Protein AF-A0A177N459-F1 (afdb_monomer_lite)

pLDDT: mean 89.81, std 9.12, range [58.53, 97.75]

InterPro domains:
  IPR005368 UPF0175 [PF03683] (1-63)

Structure (mmCIF, N/CA/C/O backbone):
data_AF-A0A177N459-F1
#
_entry.id   AF-A0A177N459-F1
#
loop_
_atom_site.group_PDB
_atom_site.id
_atom_site.type_symbol
_atom_site.label_atom_id
_atom_site.label_alt_id
_atom_site.label_comp_id
_atom_site.label_asym_id
_atom_site.label_entity_id
_atom_site.label_seq_id
_atom_site.pdbx_PDB_ins_code
_atom_site.Cartn_x
_atom_site.Cartn_y
_atom_site.Cartn_z
_atom_site.occupancy
_atom_site.B_iso_or_equiv
_atom_site.auth_seq_id
_atom_site.auth_comp_id
_atom_site.auth_asym_id
_atom_site.auth_atom_id
_atom_site.pdbx_PDB_model_num
ATOM 1 N N . MET A 1 1 ? 20.987 -2.378 -10.166 1.00 71.12 1 MET A N 1
ATOM 2 C CA . MET A 1 1 ? 19.787 -1.532 -10.001 1.00 71.12 1 MET A CA 1
ATOM 3 C C . MET A 1 1 ? 19.862 -0.432 -11.048 1.00 71.12 1 MET A C 1
ATOM 5 O O . MET A 1 1 ? 20.875 0.254 -11.086 1.00 71.12 1 MET A O 1
ATOM 9 N N . ASN A 1 2 ? 18.882 -0.339 -11.947 1.00 93.25 2 ASN A N 1
ATOM 10 C CA . ASN A 1 2 ? 18.766 0.739 -12.940 1.00 93.25 2 ASN A CA 1
ATOM 11 C C . ASN A 1 2 ? 17.698 1.763 -12.495 1.00 93.25 2 ASN A C 1
ATOM 13 O O . ASN A 1 2 ? 16.992 1.524 -11.513 1.00 93.25 2 ASN A O 1
ATOM 17 N N . ALA A 1 3 ? 17.582 2.892 -13.199 1.00 93.50 3 ALA A N 1
ATOM 18 C CA . ALA A 1 3 ? 16.656 3.968 -12.833 1.00 93.50 3 ALA A CA 1
ATOM 19 C C . ALA A 1 3 ? 15.188 3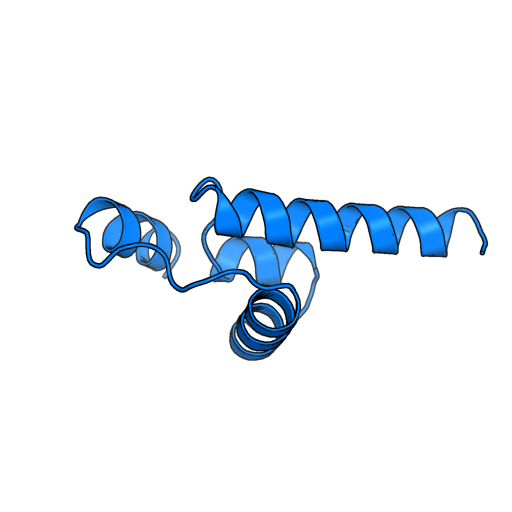.506 -12.761 1.00 93.50 3 ALA A C 1
ATOM 21 O O . ALA A 1 3 ? 14.484 3.866 -11.823 1.00 93.50 3 ALA A O 1
ATOM 22 N N . GLU A 1 4 ? 14.757 2.659 -13.697 1.00 93.00 4 GLU A N 1
ATOM 23 C CA . GLU A 1 4 ? 13.398 2.102 -13.736 1.00 93.00 4 GLU A CA 1
ATOM 24 C C . GLU A 1 4 ? 13.117 1.220 -12.514 1.00 93.00 4 GLU A C 1
ATOM 26 O O . GLU A 1 4 ? 12.180 1.478 -11.766 1.00 93.00 4 GLU A O 1
ATOM 31 N N . SER A 1 5 ? 14.001 0.260 -12.220 1.00 93.50 5 SER A N 1
ATOM 32 C CA . SER A 1 5 ? 13.869 -0.614 -11.045 1.00 93.50 5 SER A CA 1
ATOM 33 C C . SER A 1 5 ? 13.882 0.157 -9.722 1.00 93.50 5 SER A C 1
ATOM 35 O O . SER A 1 5 ? 13.236 -0.253 -8.759 1.00 93.50 5 SER A O 1
ATOM 37 N N . PHE A 1 6 ? 14.597 1.286 -9.662 1.00 95.62 6 PHE A N 1
ATOM 38 C CA . PHE A 1 6 ? 14.597 2.153 -8.488 1.00 95.62 6 PHE A CA 1
ATOM 39 C C . PHE A 1 6 ? 13.298 2.959 -8.371 1.00 95.62 6 PHE A C 1
ATOM 41 O O . PHE A 1 6 ? 12.761 3.088 -7.274 1.00 95.62 6 PHE A O 1
ATOM 48 N N . ALA A 1 7 ? 12.758 3.455 -9.487 1.00 96.50 7 ALA A N 1
ATOM 49 C CA . ALA A 1 7 ? 11.469 4.138 -9.512 1.00 96.50 7 ALA A CA 1
ATOM 50 C C . ALA A 1 7 ? 10.327 3.203 -9.084 1.00 96.50 7 ALA A C 1
ATOM 52 O O . ALA A 1 7 ? 9.512 3.582 -8.242 1.00 96.50 7 ALA A O 1
ATOM 53 N N . ASP A 1 8 ? 10.316 1.964 -9.579 1.00 95.88 8 ASP A N 1
ATOM 54 C CA . ASP A 1 8 ? 9.341 0.945 -9.176 1.00 95.88 8 ASP A CA 1
ATOM 55 C C . ASP A 1 8 ? 9.458 0.605 -7.689 1.00 95.88 8 ASP A C 1
ATOM 57 O O . ASP A 1 8 ? 8.451 0.508 -6.981 1.00 95.88 8 ASP A O 1
ATOM 61 N N . TYR A 1 9 ? 10.692 0.483 -7.189 1.00 95.94 9 TYR A N 1
ATOM 62 C CA . TYR A 1 9 ? 10.952 0.291 -5.766 1.00 95.94 9 TYR A CA 1
ATOM 63 C C . TYR A 1 9 ? 10.386 1.443 -4.925 1.00 95.94 9 TYR A C 1
ATOM 65 O O . TYR A 1 9 ? 9.641 1.196 -3.975 1.00 95.94 9 TYR A O 1
ATOM 73 N N . LEU A 1 10 ? 10.681 2.696 -5.288 1.00 97.75 10 LEU A N 1
ATOM 74 C CA . LEU A 1 10 ? 10.177 3.874 -4.577 1.00 97.75 10 LEU A CA 1
ATOM 75 C C . LEU A 1 10 ? 8.651 3.946 -4.603 1.00 97.75 10 LEU A C 1
ATOM 77 O O . LEU A 1 10 ? 8.028 4.196 -3.573 1.00 97.75 10 LEU A O 1
ATOM 81 N N . LYS A 1 11 ? 8.042 3.680 -5.761 1.00 97.75 11 LYS A N 1
ATOM 82 C CA . LYS A 1 11 ? 6.588 3.670 -5.929 1.00 97.75 11 LYS A CA 1
ATOM 83 C C . LYS A 1 11 ? 5.931 2.633 -5.019 1.00 97.75 11 LYS A C 1
ATOM 85 O O . LYS A 1 11 ? 4.948 2.941 -4.347 1.00 97.75 11 LYS A O 1
ATOM 90 N N . LYS A 1 12 ? 6.502 1.426 -4.943 1.00 97.38 12 LYS A N 1
ATOM 91 C CA . LYS A 1 12 ? 6.045 0.372 -4.028 1.00 97.38 12 LYS A CA 1
ATOM 92 C C . LYS A 1 12 ? 6.143 0.812 -2.565 1.00 97.38 12 LYS A C 1
ATOM 94 O O . LYS A 1 12 ? 5.165 0.661 -1.840 1.00 97.38 12 LYS A O 1
ATOM 99 N N . GLN A 1 13 ? 7.276 1.374 -2.140 1.00 97.19 13 GLN A N 1
ATOM 100 C CA . GLN A 1 13 ? 7.452 1.845 -0.759 1.00 97.19 13 GLN A CA 1
ATOM 101 C C . GLN A 1 13 ? 6.469 2.967 -0.401 1.00 97.19 13 GLN A C 1
ATOM 103 O O . GLN A 1 13 ? 5.844 2.927 0.655 1.00 97.19 13 GLN A O 1
ATOM 108 N N . ALA A 1 14 ? 6.262 3.926 -1.306 1.00 97.69 14 ALA A N 1
ATOM 109 C CA . ALA A 1 14 ? 5.307 5.010 -1.102 1.00 97.69 14 ALA A CA 1
ATOM 110 C C . ALA A 1 14 ? 3.869 4.493 -0.944 1.00 97.69 14 ALA A C 1
ATOM 112 O O . ALA A 1 14 ? 3.157 4.931 -0.045 1.00 97.69 14 ALA A O 1
ATOM 113 N N . ALA A 1 15 ? 3.448 3.535 -1.776 1.00 96.75 15 ALA A N 1
ATOM 114 C CA . ALA A 1 15 ? 2.114 2.944 -1.689 1.00 96.75 15 ALA A CA 1
ATOM 115 C C . ALA A 1 15 ? 1.874 2.229 -0.347 1.00 96.75 15 ALA A C 1
ATOM 117 O O . ALA A 1 15 ? 0.804 2.384 0.239 1.00 96.75 15 ALA A O 1
ATOM 118 N N . ILE A 1 16 ? 2.868 1.482 0.151 1.00 95.75 16 ILE A N 1
ATOM 119 C CA . ILE A 1 16 ? 2.795 0.801 1.454 1.00 95.75 16 ILE A CA 1
ATOM 120 C C . ILE A 1 16 ? 2.699 1.821 2.588 1.00 95.75 16 ILE A C 1
ATOM 122 O O . ILE A 1 16 ? 1.799 1.717 3.416 1.00 95.75 16 ILE A O 1
ATOM 126 N N . ASN A 1 17 ? 3.589 2.816 2.616 1.00 95.06 17 ASN A N 1
ATOM 127 C CA . ASN A 1 17 ? 3.646 3.784 3.713 1.00 95.06 17 ASN A CA 1
ATOM 128 C C . ASN A 1 17 ? 2.380 4.639 3.777 1.00 95.06 17 ASN A C 1
ATOM 130 O O . ASN A 1 17 ? 1.798 4.798 4.842 1.00 95.06 17 ASN A O 1
ATOM 134 N N . LEU A 1 18 ? 1.890 5.119 2.633 1.00 93.94 18 LEU A N 1
ATOM 135 C CA . LEU A 1 18 ? 0.654 5.897 2.588 1.00 93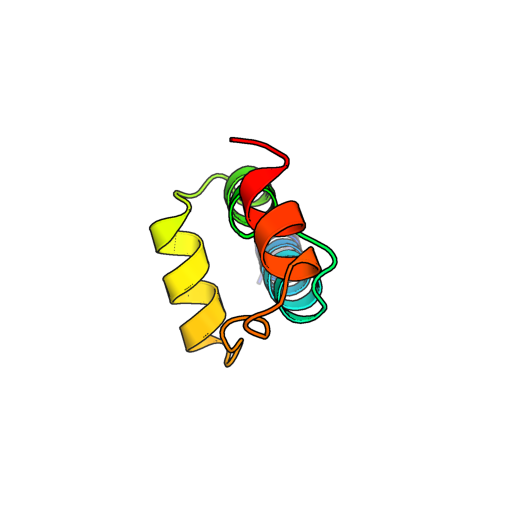.94 18 LEU A CA 1
ATOM 136 C C . LEU A 1 18 ? -0.573 5.064 2.978 1.00 93.94 18 LEU A C 1
ATOM 138 O O . LEU A 1 18 ? -1.509 5.603 3.563 1.00 93.94 18 LEU A O 1
ATOM 142 N N . PHE A 1 19 ? -0.592 3.763 2.674 1.00 92.38 19 PHE A N 1
ATOM 143 C CA . PHE A 1 19 ? -1.615 2.862 3.206 1.00 92.38 19 PHE A CA 1
ATOM 144 C C . PHE A 1 19 ? -1.490 2.724 4.728 1.00 92.38 19 PHE A C 1
ATOM 146 O O . PHE A 1 19 ? -2.478 2.903 5.430 1.00 92.38 19 PHE A O 1
ATOM 153 N N . HIS A 1 20 ? -0.281 2.477 5.236 1.00 90.38 20 HIS A N 1
ATOM 154 C CA . HIS A 1 20 ? -0.016 2.316 6.666 1.00 90.38 20 HIS A CA 1
ATOM 155 C C . HIS A 1 20 ? -0.381 3.562 7.488 1.00 90.38 20 HIS A C 1
ATOM 157 O O . HIS A 1 20 ? -0.918 3.447 8.581 1.00 90.38 20 HIS A O 1
ATOM 163 N N . GLU A 1 21 ? -0.161 4.754 6.936 1.00 89.75 21 GLU A N 1
ATOM 164 C CA . GLU A 1 21 ? -0.528 6.041 7.541 1.00 89.75 21 GLU A CA 1
ATOM 165 C C . GLU A 1 21 ? -2.018 6.405 7.372 1.00 89.75 21 GLU A C 1
ATOM 167 O O . GLU A 1 21 ? -2.428 7.523 7.701 1.00 89.75 21 GLU A O 1
ATOM 172 N N . GLY A 1 22 ? -2.829 5.519 6.781 1.00 87.75 22 GLY A N 1
ATOM 173 C CA . GLY A 1 22 ? -4.248 5.769 6.523 1.00 87.75 22 GLY A CA 1
ATOM 174 C C . GLY A 1 22 ? -4.503 6.874 5.490 1.00 87.75 22 GLY A C 1
ATOM 175 O O . GLY A 1 22 ? -5.589 7.443 5.441 1.00 87.75 22 GLY A O 1
ATOM 176 N N . LYS A 1 23 ? -3.519 7.216 4.650 1.00 90.81 23 LYS A N 1
ATOM 177 C CA . LYS A 1 23 ? -3.650 8.222 3.577 1.00 90.81 23 LYS A CA 1
ATOM 178 C C . LYS A 1 23 ? -4.212 7.637 2.288 1.00 90.81 23 LYS A C 1
ATOM 180 O O . LYS A 1 23 ? -4.802 8.367 1.496 1.00 90.81 23 LYS A O 1
ATOM 185 N N . LEU A 1 24 ? -4.038 6.333 2.073 1.00 91.12 24 LEU A N 1
ATOM 186 C CA . LEU A 1 24 ? -4.605 5.594 0.948 1.00 91.12 24 LEU A CA 1
ATOM 187 C C . LEU A 1 24 ? -5.437 4.409 1.432 1.00 91.12 24 LEU A C 1
ATOM 189 O O . LEU A 1 24 ? -5.139 3.785 2.450 1.00 91.12 24 LEU A O 1
ATOM 193 N N . SER A 1 25 ? -6.472 4.069 0.669 1.00 93.00 25 SER A N 1
ATOM 194 C CA . SER A 1 25 ? -7.127 2.769 0.795 1.00 93.00 25 SER A CA 1
ATOM 195 C C . SER A 1 25 ? -6.265 1.677 0.166 1.00 93.00 25 SER A C 1
ATOM 197 O O . SER A 1 25 ? -5.469 1.936 -0.747 1.00 93.00 25 SER A O 1
ATOM 199 N N . SER A 1 26 ? -6.462 0.432 0.596 1.00 93.38 26 SER A N 1
ATOM 200 C CA . SER A 1 26 ? -5.807 -0.716 -0.041 1.00 93.38 26 SER A CA 1
ATOM 201 C C . SER A 1 26 ? -6.158 -0.850 -1.532 1.00 93.38 26 SER A C 1
ATOM 203 O O . SER A 1 26 ? -5.330 -1.299 -2.323 1.00 93.38 26 SER A O 1
ATOM 205 N N . GLY A 1 27 ? -7.358 -0.418 -1.938 1.00 94.12 27 GLY A N 1
ATOM 206 C CA . GLY A 1 27 ? -7.789 -0.391 -3.337 1.00 94.12 27 GLY A CA 1
ATOM 207 C C . GLY A 1 27 ? -7.002 0.614 -4.181 1.00 94.12 27 GLY A C 1
ATOM 208 O O . GLY A 1 27 ? -6.456 0.244 -5.221 1.00 94.12 27 GLY A O 1
ATOM 209 N N . THR A 1 28 ? -6.876 1.861 -3.717 1.00 95.38 28 THR A N 1
ATOM 210 C CA . THR A 1 28 ? -6.121 2.907 -4.429 1.00 95.38 28 THR A CA 1
ATOM 211 C C . THR A 1 28 ? -4.646 2.553 -4.536 1.00 95.38 28 THR A C 1
ATOM 213 O O . THR A 1 28 ? -4.048 2.698 -5.602 1.00 95.38 28 THR A O 1
ATOM 216 N N . ALA A 1 29 ? -4.056 2.052 -3.450 1.00 95.44 29 ALA A N 1
ATOM 217 C CA . ALA A 1 29 ? -2.659 1.646 -3.442 1.00 95.44 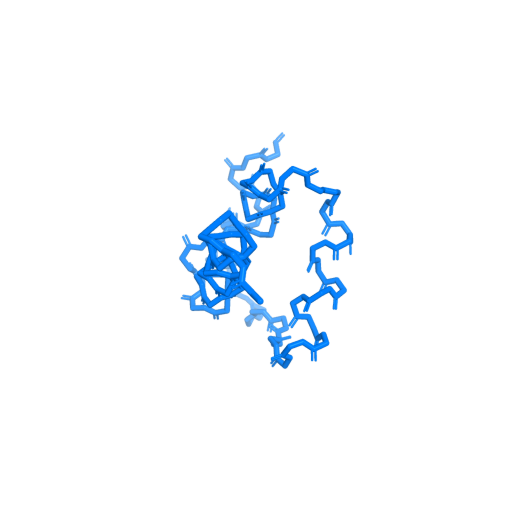29 ALA A CA 1
ATOM 218 C C . ALA A 1 29 ? -2.400 0.473 -4.409 1.00 95.44 29 ALA A C 1
ATOM 220 O O . ALA A 1 29 ? -1.435 0.504 -5.174 1.00 95.44 29 ALA A O 1
ATOM 221 N N . ALA A 1 30 ? -3.300 -0.517 -4.459 1.00 96.31 30 ALA A N 1
ATOM 222 C CA . ALA A 1 30 ? -3.218 -1.628 -5.406 1.00 96.31 30 ALA A CA 1
ATOM 223 C C . ALA A 1 30 ? -3.339 -1.166 -6.869 1.00 96.31 30 ALA A C 1
ATOM 225 O O . ALA A 1 30 ? -2.519 -1.553 -7.705 1.00 96.31 30 ALA A O 1
ATOM 226 N N . ALA A 1 31 ? -4.306 -0.290 -7.163 1.00 96.12 31 ALA A N 1
ATOM 227 C CA . ALA A 1 31 ? -4.493 0.288 -8.492 1.00 96.12 31 ALA A CA 1
ATOM 228 C C . ALA A 1 31 ? -3.264 1.093 -8.940 1.00 96.12 31 ALA A C 1
ATOM 230 O O . ALA A 1 31 ? -2.823 0.961 -10.081 1.00 96.12 31 ALA A O 1
ATOM 231 N N . TRP A 1 32 ? -2.653 1.864 -8.033 1.00 96.75 32 TRP A N 1
ATOM 232 C CA . TRP A 1 32 ? -1.440 2.625 -8.331 1.00 96.75 32 TRP A CA 1
ATOM 233 C C . TRP A 1 32 ? -0.273 1.717 -8.732 1.00 96.75 32 TRP A C 1
ATOM 235 O O . TRP A 1 32 ? 0.474 2.048 -9.657 1.00 96.75 32 TRP A O 1
ATOM 245 N N . LEU A 1 33 ? -0.135 0.559 -8.084 1.00 97.06 33 LEU A N 1
ATOM 246 C CA . LEU A 1 33 ? 0.887 -0.441 -8.403 1.00 97.06 33 LEU A CA 1
ATOM 247 C C . LEU A 1 33 ? 0.504 -1.381 -9.559 1.00 97.06 33 LEU A C 1
ATOM 249 O O . LEU A 1 33 ? 1.346 -2.163 -9.988 1.00 97.06 33 LEU A O 1
ATOM 253 N N . GLY A 1 34 ? -0.727 -1.313 -10.074 1.00 96.94 34 GLY A N 1
ATOM 254 C CA . GLY A 1 34 ? -1.202 -2.206 -11.133 1.00 96.94 34 GLY A CA 1
ATOM 255 C C . GLY A 1 34 ? -1.344 -3.668 -10.692 1.00 96.94 34 GLY A C 1
ATOM 256 O O . GLY A 1 34 ? -1.184 -4.570 -11.511 1.00 96.94 34 GLY A O 1
ATOM 257 N N . ILE A 1 35 ? -1.618 -3.918 -9.407 1.00 97.44 35 ILE A N 1
ATOM 258 C CA . ILE A 1 35 ? -1.780 -5.267 -8.838 1.00 97.44 35 ILE A CA 1
ATOM 259 C C . ILE A 1 35 ? -3.176 -5.449 -8.232 1.00 97.44 35 ILE A C 1
ATOM 261 O O . ILE A 1 35 ? -3.894 -4.487 -7.972 1.00 97.44 35 ILE A O 1
ATOM 265 N N . GLY A 1 36 ? -3.575 -6.697 -7.971 1.00 96.31 36 GLY A N 1
ATOM 266 C CA . GLY A 1 36 ? -4.838 -6.979 -7.281 1.00 96.31 36 GLY A CA 1
ATOM 267 C C . GLY A 1 36 ? -4.815 -6.551 -5.806 1.00 96.31 36 GLY A C 1
ATOM 268 O O . GLY A 1 36 ? -3.792 -6.686 -5.135 1.00 96.31 36 GLY A O 1
ATOM 269 N N . ARG A 1 37 ? -5.964 -6.114 -5.265 1.00 94.62 37 ARG A N 1
ATOM 270 C CA . ARG A 1 37 ? -6.108 -5.664 -3.860 1.00 94.62 37 ARG A CA 1
ATOM 271 C C . ARG A 1 37 ? -5.578 -6.680 -2.844 1.00 94.62 37 ARG A C 1
ATOM 273 O O . ARG A 1 37 ? -4.838 -6.314 -1.939 1.00 94.62 37 ARG A O 1
ATOM 280 N N . LEU A 1 38 ? -5.902 -7.964 -3.016 1.00 93.94 38 LEU A N 1
ATOM 281 C CA . LEU A 1 38 ? -5.414 -9.021 -2.122 1.00 93.94 38 LEU A CA 1
ATOM 282 C C . LEU A 1 38 ? -3.886 -9.178 -2.186 1.00 93.94 38 LEU A C 1
ATOM 284 O O . LEU A 1 38 ? -3.254 -9.435 -1.165 1.00 93.94 38 LEU A O 1
ATOM 288 N N . ALA A 1 39 ? -3.289 -9.010 -3.370 1.00 96.81 39 ALA A N 1
ATOM 289 C CA . ALA A 1 39 ? -1.839 -9.055 -3.532 1.00 96.81 39 ALA A CA 1
ATOM 290 C C . ALA A 1 39 ? -1.168 -7.857 -2.845 1.00 96.81 39 ALA A C 1
ATOM 292 O O . ALA A 1 39 ? -0.152 -8.034 -2.178 1.00 96.81 39 ALA A O 1
ATOM 293 N N . PHE A 1 40 ? -1.770 -6.667 -2.941 1.00 96.25 40 PHE A N 1
ATOM 294 C CA . PHE A 1 40 ? -1.304 -5.491 -2.209 1.00 96.25 40 PHE A CA 1
ATOM 295 C C . PHE A 1 40 ? -1.364 -5.695 -0.692 1.00 96.25 40 PHE A C 1
ATOM 297 O O . PHE A 1 40 ? -0.375 -5.441 -0.018 1.00 96.25 40 PHE A O 1
ATOM 304 N N . LEU A 1 41 ? -2.480 -6.202 -0.158 1.00 93.81 41 LEU A N 1
ATOM 305 C CA . LEU A 1 41 ? -2.626 -6.439 1.283 1.00 93.81 41 LEU A CA 1
ATOM 306 C C . LEU A 1 41 ? -1.578 -7.421 1.819 1.00 93.81 41 LEU A C 1
ATOM 308 O O . LEU A 1 41 ? -0.969 -7.152 2.848 1.00 93.81 41 LEU A O 1
ATOM 312 N N . ARG A 1 42 ? -1.306 -8.519 1.099 1.00 95.19 42 ARG A N 1
ATOM 313 C CA . ARG A 1 42 ? -0.225 -9.455 1.466 1.00 95.19 42 ARG A CA 1
ATOM 314 C C . ARG A 1 42 ? 1.132 -8.755 1.519 1.00 95.19 42 ARG A C 1
ATOM 316 O O . ARG A 1 42 ? 1.843 -8.876 2.506 1.00 95.19 42 ARG A O 1
ATOM 323 N N . LEU A 1 43 ? 1.444 -7.982 0.483 1.00 95.56 43 LEU A N 1
ATOM 324 C CA . LEU A 1 43 ? 2.686 -7.223 0.366 1.00 95.56 43 LEU A CA 1
ATOM 325 C C . LEU A 1 43 ? 2.831 -6.168 1.473 1.00 95.56 43 LEU A C 1
ATOM 327 O O . LEU A 1 43 ? 3.923 -5.995 2.008 1.00 95.56 43 LEU A O 1
ATOM 331 N N . ALA A 1 44 ? 1.749 -5.478 1.831 1.00 94.25 44 ALA A N 1
ATOM 332 C CA . ALA A 1 44 ? 1.737 -4.507 2.918 1.00 94.25 44 ALA A CA 1
ATOM 333 C C . ALA A 1 44 ? 1.958 -5.190 4.280 1.00 94.25 44 ALA A C 1
ATOM 335 O O . ALA A 1 44 ? 2.768 -4.716 5.072 1.00 94.25 44 ALA A O 1
ATOM 336 N N . PHE A 1 45 ? 1.309 -6.330 4.529 1.00 92.38 45 PHE A N 1
ATOM 337 C CA . PHE A 1 45 ? 1.467 -7.090 5.775 1.00 92.38 45 PHE A CA 1
ATOM 338 C C . PHE A 1 45 ? 2.865 -7.694 5.927 1.00 92.38 45 PHE A C 1
ATOM 340 O O . PHE A 1 45 ? 3.444 -7.627 7.007 1.00 92.38 45 PHE A O 1
ATOM 347 N N . GLU A 1 46 ? 3.451 -8.220 4.848 1.00 94.38 46 GLU A N 1
ATOM 348 C CA . GLU A 1 46 ? 4.852 -8.670 4.832 1.00 94.38 46 GLU A CA 1
ATOM 349 C C . GLU A 1 46 ? 5.831 -7.527 5.140 1.00 94.38 46 GLU A C 1
ATOM 351 O O . GLU A 1 46 ? 6.877 -7.754 5.745 1.00 94.38 46 GLU A O 1
ATOM 356 N N . ALA A 1 47 ? 5.480 -6.294 4.765 1.00 92.88 47 ALA A N 1
ATOM 357 C CA . ALA A 1 47 ? 6.238 -5.089 5.092 1.00 92.88 47 ALA A CA 1
ATOM 358 C C . ALA A 1 47 ? 5.967 -4.555 6.515 1.00 92.88 47 ALA A C 1
ATOM 360 O O . ALA A 1 47 ? 6.509 -3.517 6.887 1.00 92.88 47 ALA A O 1
ATOM 361 N N . GLY A 1 48 ? 5.152 -5.250 7.314 1.00 89.81 48 GLY A N 1
ATOM 362 C CA . GLY A 1 48 ? 4.841 -4.882 8.694 1.00 89.81 48 GLY A CA 1
ATOM 363 C C . GLY A 1 48 ? 3.681 -3.900 8.845 1.00 89.81 48 GLY A C 1
ATOM 364 O O . GLY A 1 48 ? 3.413 -3.463 9.963 1.00 89.81 48 GLY A O 1
ATOM 365 N N . ALA A 1 49 ? 2.964 -3.565 7.766 1.00 85.56 49 ALA A N 1
ATOM 366 C CA . ALA A 1 49 ? 1.738 -2.798 7.909 1.00 85.56 49 ALA A CA 1
ATOM 367 C C . ALA A 1 49 ? 0.699 -3.648 8.648 1.00 85.56 49 ALA A C 1
ATOM 369 O O . ALA A 1 49 ? 0.381 -4.758 8.229 1.00 85.56 49 ALA A O 1
ATOM 370 N N . THR A 1 50 ? 0.158 -3.144 9.748 1.00 76.88 50 THR A N 1
ATOM 371 C CA . THR A 1 50 ? -0.989 -3.763 10.415 1.00 76.88 50 THR A CA 1
ATOM 372 C C . THR A 1 50 ? -2.283 -3.275 9.775 1.00 76.88 50 THR A C 1
ATOM 374 O O . THR A 1 50 ? -2.305 -2.218 9.141 1.00 76.88 50 THR A O 1
ATOM 377 N N . LEU A 1 51 ? -3.366 -4.047 9.919 1.00 66.56 51 LEU A N 1
ATOM 378 C CA . LEU A 1 51 ? -4.698 -3.526 9.613 1.00 66.56 51 LEU A CA 1
ATOM 379 C C . LEU A 1 51 ? -4.899 -2.235 10.412 1.00 66.56 51 LEU A C 1
ATOM 381 O O . LEU A 1 51 ? -4.609 -2.202 11.610 1.00 66.56 51 LEU A O 1
ATOM 385 N N . LEU A 1 52 ? -5.336 -1.192 9.708 1.00 67.25 52 LEU A N 1
ATOM 386 C CA . LEU A 1 52 ? -5.748 0.061 10.322 1.00 67.25 52 LEU A CA 1
ATOM 387 C C . LEU A 1 52 ? -6.875 -0.225 11.316 1.00 67.25 52 LEU A C 1
ATOM 389 O O . LEU A 1 52 ? -7.590 -1.221 11.179 1.00 67.25 52 LEU A O 1
ATOM 393 N N . GLU A 1 53 ? -6.922 0.588 12.359 1.00 68.00 53 GLU A N 1
ATOM 394 C CA . GLU A 1 53 ? -7.751 0.399 13.543 1.00 68.00 53 GLU A CA 1
ATOM 395 C C . GLU A 1 53 ? -9.225 0.126 13.176 1.00 68.00 53 GLU A C 1
ATOM 397 O O . GLU A 1 53 ? -9.708 0.500 12.107 1.00 68.00 53 GLU A O 1
ATOM 402 N N . ASP A 1 54 ? -9.970 -0.564 14.045 1.00 76.06 54 ASP A N 1
ATOM 403 C CA . ASP A 1 54 ? -11.392 -0.856 13.797 1.00 76.06 54 ASP A CA 1
ATOM 404 C C . ASP A 1 54 ? -12.244 0.401 14.053 1.00 76.06 54 ASP A C 1
ATOM 406 O O . ASP A 1 54 ? -12.920 0.539 15.075 1.00 76.06 54 ASP A O 1
ATOM 410 N N . THR A 1 55 ? -12.113 1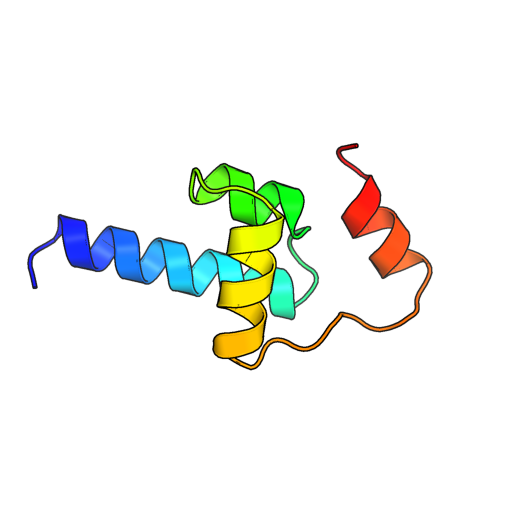.381 13.153 1.00 83.62 55 THR A N 1
ATOM 411 C CA . THR A 1 55 ? -12.743 2.700 13.230 1.00 83.62 55 THR A CA 1
ATOM 412 C C . THR A 1 55 ? -13.630 2.980 12.016 1.00 83.62 55 THR A C 1
ATOM 414 O O . THR A 1 55 ? -13.441 2.452 10.916 1.00 83.62 55 THR A O 1
ATOM 417 N N . THR A 1 56 ? -14.610 3.870 12.194 1.00 85.19 56 THR A N 1
ATOM 418 C CA . THR A 1 56 ? -15.497 4.323 11.109 1.00 85.19 56 THR A CA 1
ATOM 419 C C . THR A 1 56 ? -14.735 5.036 9.989 1.00 85.19 56 THR A C 1
ATOM 421 O O . THR A 1 56 ? -15.099 4.908 8.816 1.00 85.1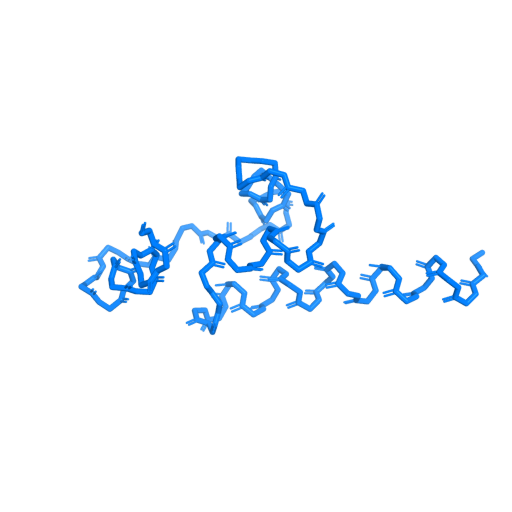9 56 THR A O 1
ATOM 424 N N . ASP A 1 57 ? -13.676 5.770 10.326 1.00 84.25 57 ASP A N 1
ATOM 425 C CA . ASP A 1 57 ? -12.856 6.493 9.351 1.00 84.25 57 ASP A CA 1
ATOM 426 C C . ASP A 1 57 ? -12.092 5.513 8.451 1.00 84.25 57 ASP A C 1
ATOM 428 O O . ASP A 1 57 ? -12.040 5.693 7.230 1.00 84.25 57 ASP A O 1
ATOM 432 N N . ASP A 1 58 ? -11.591 4.416 9.023 1.00 81.56 58 ASP A N 1
ATOM 433 C CA . ASP A 1 58 ? -10.922 3.354 8.276 1.00 81.56 58 ASP A CA 1
ATOM 434 C C . ASP A 1 58 ? -11.870 2.597 7.357 1.00 81.56 58 ASP A C 1
ATOM 436 O O . ASP A 1 58 ? -11.549 2.371 6.185 1.00 81.56 58 ASP A O 1
ATOM 440 N N . LEU A 1 59 ? -13.070 2.281 7.847 1.00 85.25 59 LEU A N 1
ATOM 441 C CA . LEU A 1 59 ? -14.116 1.698 7.016 1.00 85.25 59 LEU A CA 1
ATOM 442 C C . LEU A 1 59 ? -14.470 2.624 5.847 1.00 85.25 59 LEU A C 1
ATOM 444 O O . LEU A 1 59 ? -14.558 2.177 4.702 1.00 85.25 59 LEU A O 1
ATOM 448 N N . THR A 1 60 ? -14.641 3.918 6.116 1.00 87.94 60 THR A N 1
ATOM 449 C CA . THR A 1 60 ? -14.973 4.915 5.090 1.00 87.94 60 THR A CA 1
ATOM 450 C C . THR A 1 60 ? -13.869 4.994 4.040 1.00 87.94 60 THR A C 1
ATOM 452 O O .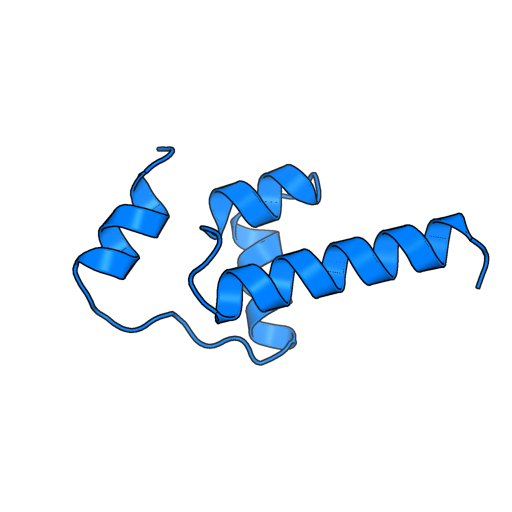 THR A 1 60 ? -14.144 4.902 2.846 1.00 87.94 60 THR A O 1
ATOM 455 N N . ARG A 1 61 ? -12.601 5.073 4.456 1.00 86.69 61 ARG A N 1
ATOM 456 C CA . ARG A 1 61 ? -11.446 5.084 3.548 1.00 86.69 61 ARG A CA 1
ATOM 457 C C . ARG A 1 61 ? -11.378 3.824 2.685 1.00 86.69 61 ARG A C 1
ATOM 459 O O . ARG A 1 61 ? -11.158 3.928 1.481 1.00 86.69 61 ARG A O 1
ATOM 466 N N . GLU A 1 62 ? -11.576 2.640 3.264 1.00 86.81 62 GLU A N 1
ATOM 467 C CA . GLU A 1 62 ? -11.526 1.360 2.538 1.00 86.81 62 GLU A CA 1
ATOM 468 C C . GLU A 1 62 ? -12.704 1.136 1.579 1.00 86.81 62 GLU A C 1
ATOM 470 O O . GLU A 1 62 ? -12.603 0.292 0.683 1.00 86.81 62 GLU A O 1
ATOM 475 N N . THR A 1 63 ? -13.798 1.883 1.744 1.00 84.56 63 THR A N 1
ATOM 476 C CA . THR A 1 63 ? -15.024 1.758 0.940 1.00 84.56 63 THR A CA 1
ATOM 477 C C . THR A 1 63 ? -15.278 2.942 0.008 1.00 84.56 63 THR A C 1
ATOM 479 O O . THR A 1 63 ? -16.105 2.819 -0.885 1.00 84.56 63 THR A O 1
ATOM 482 N N . ALA A 1 64 ? -14.527 4.043 0.126 1.00 79.38 64 ALA A N 1
ATOM 483 C CA . ALA A 1 64 ? -14.722 5.279 -0.644 1.00 79.38 64 ALA A CA 1
ATOM 484 C C . ALA A 1 64 ? -14.645 5.130 -2.180 1.00 79.38 64 ALA A C 1
ATOM 486 O O . ALA A 1 64 ? -14.980 6.069 -2.897 1.00 79.38 64 ALA A O 1
ATOM 487 N N . LEU A 1 65 ? -14.169 3.988 -2.686 1.00 65.75 65 LEU A N 1
ATOM 488 C CA . LEU A 1 65 ? -14.015 3.691 -4.115 1.00 65.75 65 LEU A CA 1
ATOM 489 C C . LEU A 1 65 ? -14.537 2.294 -4.505 1.00 65.75 65 LEU A C 1
ATOM 491 O O . LEU A 1 65 ? -14.177 1.794 -5.573 1.00 65.75 65 LEU A O 1
ATOM 495 N N . LEU A 1 66 ? -15.316 1.644 -3.630 1.00 58.53 66 LEU A N 1
ATOM 496 C CA . LEU A 1 66 ? -16.168 0.517 -4.031 1.00 58.53 66 LEU A CA 1
ATOM 497 C C . LEU A 1 66 ? -17.373 1.051 -4.813 1.00 58.53 66 LEU A C 1
ATOM 499 O O . LEU A 1 66 ? -17.752 0.376 -5.793 1.00 58.53 66 LEU A O 1
#

Foldseek 3Di:
DDPVVVVLVVLLVVLLVCVLVLNAALVVSCVSNVHDSVVSVVVSVVVVRDQDDPDPSSVCRNPVPD

Radius of gyration: 12.18 Å; chains: 1; bounding box: 36×18×28 Å

Sequence (66 aa):
MNAESFADYLKKQAAINLFHEGKLSSGTAAAWLGIGRLAFLRLAFEAGATLLEDTTDDLTRETALL

Organism: NCBI:txid702114

Secondary structure (DSSP, 8-state):
--HHHHHHHHHHHHHHHHHHTTSS-HHHHHHHHTS-HHHHHHHHHHTTPPPPPS-HHHHHHHHTT-